Protein AF-A0A1G0H6U9-F1 (afdb_monomer_lite)

Radius of gyrati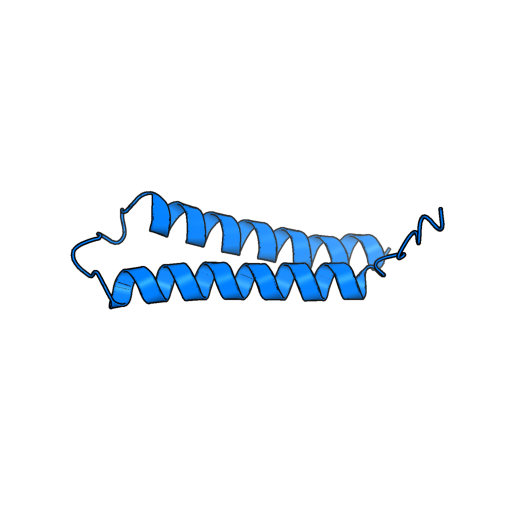on: 15.81 Å; chains: 1; bounding box: 32×34×41 Å

Foldseek 3Di:
DDPPPPPCDLVNVLVVLLVQLVVLLVVLVVCCVVCVVCDCPNPSSVVSNVSSVVSNVVSVVSCVVVVD

Structure (mmCIF, N/CA/C/O backbone):
data_AF-A0A1G0H6U9-F1
#
_entry.id   AF-A0A1G0H6U9-F1
#
loop_
_atom_site.group_PDB
_atom_site.id
_atom_site.type_symbol
_atom_site.label_atom_id
_atom_site.label_alt_id
_atom_site.label_comp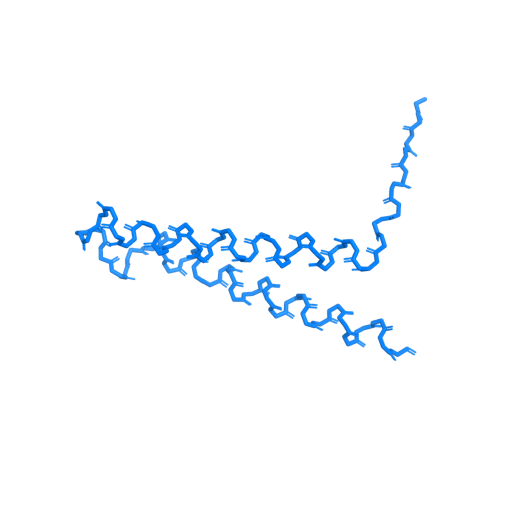_id
_atom_site.label_asym_id
_atom_site.label_entity_id
_atom_site.label_seq_id
_atom_site.pdbx_PDB_ins_code
_atom_site.Cartn_x
_atom_site.Cartn_y
_atom_site.Cartn_z
_atom_site.occupancy
_atom_site.B_iso_or_equiv
_atom_site.auth_seq_id
_atom_site.auth_comp_id
_atom_site.auth_asym_id
_atom_site.auth_atom_id
_atom_site.pdbx_PDB_model_num
ATOM 1 N N . MET A 1 1 ? 15.620 27.877 -16.774 1.00 38.38 1 MET A N 1
ATOM 2 C CA . MET A 1 1 ? 14.876 27.034 -15.819 1.00 38.38 1 MET A CA 1
ATOM 3 C C . MET A 1 1 ? 15.125 25.597 -16.236 1.00 38.38 1 MET A C 1
ATOM 5 O O . MET A 1 1 ? 14.700 25.229 -17.321 1.00 38.38 1 MET A O 1
ATOM 9 N N . ILE A 1 2 ? 15.929 24.846 -15.482 1.00 36.50 2 ILE A N 1
ATOM 10 C CA . ILE A 1 2 ? 16.203 23.440 -15.799 1.00 36.50 2 ILE A CA 1
ATOM 11 C C . ILE A 1 2 ? 14.947 22.671 -15.386 1.00 36.50 2 ILE A C 1
ATOM 13 O O . ILE A 1 2 ? 14.720 22.454 -14.201 1.00 36.50 2 ILE A O 1
ATOM 17 N N . MET A 1 3 ? 14.085 22.350 -16.351 1.00 39.84 3 MET A N 1
ATOM 18 C CA . MET A 1 3 ? 13.114 21.273 -16.183 1.00 39.84 3 MET A CA 1
ATOM 19 C C . MET A 1 3 ? 13.924 19.984 -16.231 1.00 39.84 3 MET A C 1
ATOM 21 O O . MET A 1 3 ? 14.226 19.465 -17.302 1.00 39.84 3 MET A O 1
ATOM 25 N N . THR A 1 4 ? 14.372 19.518 -15.071 1.00 49.28 4 THR A N 1
ATOM 26 C CA . THR A 1 4 ? 14.887 18.162 -14.938 1.00 49.28 4 THR A CA 1
ATOM 27 C C . THR A 1 4 ? 13.686 17.247 -15.141 1.00 49.28 4 THR A C 1
ATOM 29 O O . THR A 1 4 ? 12.918 17.009 -14.213 1.00 49.28 4 THR A O 1
ATOM 32 N N . ASN A 1 5 ? 13.488 16.780 -16.375 1.00 49.84 5 ASN A N 1
ATOM 33 C CA . ASN A 1 5 ? 12.744 15.553 -16.621 1.00 49.84 5 ASN A CA 1
ATOM 34 C C . ASN A 1 5 ? 13.543 14.459 -15.919 1.00 49.84 5 ASN A C 1
ATOM 36 O O . ASN A 1 5 ? 14.484 13.905 -16.481 1.00 49.84 5 ASN A O 1
ATOM 40 N N . ILE A 1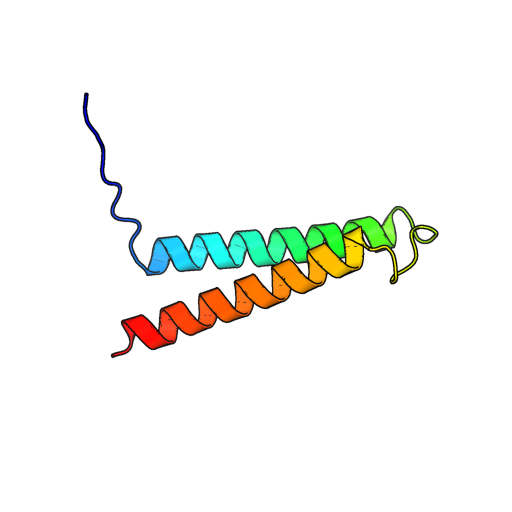 6 ? 13.250 14.238 -14.640 1.00 53.03 6 ILE A N 1
ATOM 41 C CA . ILE A 1 6 ? 13.706 13.044 -13.954 1.00 53.03 6 ILE A CA 1
ATOM 42 C C . ILE A 1 6 ? 12.927 11.938 -14.651 1.00 53.03 6 ILE A C 1
ATOM 44 O O . ILE A 1 6 ? 11.731 11.783 -14.415 1.00 53.03 6 ILE A O 1
ATOM 48 N N . GLU A 1 7 ? 13.567 11.251 -15.594 1.00 52.47 7 GLU A N 1
ATOM 49 C CA . GLU A 1 7 ? 13.071 9.968 -16.070 1.00 52.47 7 GLU A CA 1
ATOM 50 C C . GLU A 1 7 ? 13.015 9.068 -14.840 1.00 52.47 7 GLU A C 1
ATOM 52 O O . GLU A 1 7 ? 14.024 8.521 -14.391 1.00 52.47 7 GLU A O 1
ATOM 57 N N . ILE A 1 8 ? 11.837 8.992 -14.224 1.00 57.53 8 ILE A N 1
ATOM 58 C CA . ILE A 1 8 ? 11.573 7.999 -13.201 1.00 57.53 8 ILE A CA 1
ATOM 59 C C . ILE A 1 8 ? 11.630 6.682 -13.954 1.00 57.53 8 ILE A C 1
ATOM 61 O O . ILE A 1 8 ? 10.732 6.356 -14.730 1.00 57.53 8 ILE A O 1
ATOM 65 N N . THR A 1 9 ? 12.739 5.963 -13.785 1.00 68.00 9 THR A N 1
ATOM 66 C CA . THR A 1 9 ? 12.859 4.647 -14.395 1.00 68.00 9 THR A CA 1
ATOM 67 C C . THR A 1 9 ? 11.701 3.785 -13.889 1.00 68.00 9 THR A C 1
ATOM 69 O O . THR A 1 9 ? 11.274 3.952 -12.742 1.00 68.00 9 THR A O 1
ATOM 72 N N . PRO A 1 10 ? 11.188 2.852 -14.697 1.00 67.56 10 PRO A N 1
ATOM 73 C CA . PRO A 1 10 ? 10.055 2.005 -14.319 1.00 67.56 10 PRO A CA 1
ATOM 74 C C . PRO A 1 10 ? 10.214 1.344 -12.951 1.00 67.56 10 PRO A C 1
ATOM 76 O O . PRO A 1 10 ? 9.283 1.271 -12.154 1.00 67.56 10 PRO A O 1
ATOM 79 N N . ARG A 1 11 ? 11.453 0.945 -12.655 1.00 74.94 11 ARG A N 1
ATOM 80 C CA . ARG A 1 11 ? 11.866 0.388 -11.374 1.00 74.94 11 ARG A CA 1
ATOM 81 C C . ARG A 1 11 ? 11.705 1.376 -10.218 1.00 74.94 11 ARG A C 1
ATOM 83 O O . ARG A 1 11 ? 11.188 0.998 -9.177 1.00 74.94 11 ARG A O 1
ATOM 90 N N . THR A 1 12 ? 12.112 2.630 -10.402 1.00 80.12 12 THR A N 1
ATOM 91 C CA . THR A 1 12 ? 11.940 3.690 -9.398 1.00 80.12 12 THR A CA 1
ATOM 92 C C . THR A 1 12 ? 10.457 3.983 -9.158 1.00 80.12 12 THR A C 1
ATOM 94 O O . THR A 1 12 ? 10.039 4.077 -8.010 1.00 80.12 12 THR A O 1
ATOM 97 N N . ALA A 1 13 ? 9.642 4.044 -10.218 1.00 81.31 13 ALA A N 1
ATOM 98 C CA . ALA A 1 13 ? 8.195 4.248 -10.090 1.00 81.31 13 ALA A CA 1
ATOM 99 C C . ALA A 1 13 ? 7.533 3.102 -9.312 1.00 81.31 13 ALA A C 1
ATOM 101 O O . ALA A 1 13 ? 6.717 3.336 -8.422 1.00 81.31 13 ALA A O 1
ATOM 102 N N . LYS A 1 14 ? 7.925 1.862 -9.615 1.00 85.12 14 LYS A N 1
ATOM 103 C CA . LYS A 1 14 ? 7.468 0.672 -8.900 1.00 85.12 14 LYS A CA 1
ATOM 104 C C . LYS A 1 14 ? 7.828 0.723 -7.416 1.00 85.12 14 LYS A C 1
ATOM 106 O O . LYS A 1 14 ? 6.957 0.549 -6.569 1.00 85.12 14 LYS A O 1
ATOM 111 N N . GLU A 1 15 ? 9.097 0.981 -7.102 1.00 87.56 15 GLU A N 1
ATOM 112 C CA . GLU A 1 15 ? 9.591 1.052 -5.722 1.00 87.56 15 GLU A CA 1
ATOM 113 C C . GLU A 1 15 ? 8.843 2.126 -4.911 1.00 87.56 15 GLU A C 1
ATOM 115 O O . GLU A 1 15 ? 8.482 1.891 -3.754 1.00 87.56 15 GLU A O 1
ATOM 120 N N . GLU A 1 16 ? 8.541 3.276 -5.522 1.00 89.00 16 GLU A N 1
ATOM 121 C CA . GLU A 1 16 ? 7.737 4.330 -4.898 1.00 89.00 16 GLU A CA 1
ATOM 122 C C . GLU A 1 16 ? 6.278 3.903 -4.675 1.00 89.00 16 GLU A C 1
ATOM 124 O O . GLU A 1 16 ? 5.747 4.084 -3.576 1.00 89.00 16 GLU A O 1
ATOM 129 N N . ILE A 1 17 ? 5.630 3.289 -5.669 1.00 89.88 17 ILE A N 1
ATOM 130 C CA . ILE A 1 17 ? 4.246 2.804 -5.555 1.00 89.88 17 ILE A CA 1
ATOM 131 C C . ILE A 1 17 ? 4.132 1.719 -4.474 1.00 89.88 17 ILE A C 1
ATOM 133 O O . ILE A 1 17 ? 3.228 1.787 -3.635 1.00 89.88 17 ILE A O 1
ATOM 137 N N . ASP A 1 18 ? 5.070 0.771 -4.432 1.00 89.56 18 ASP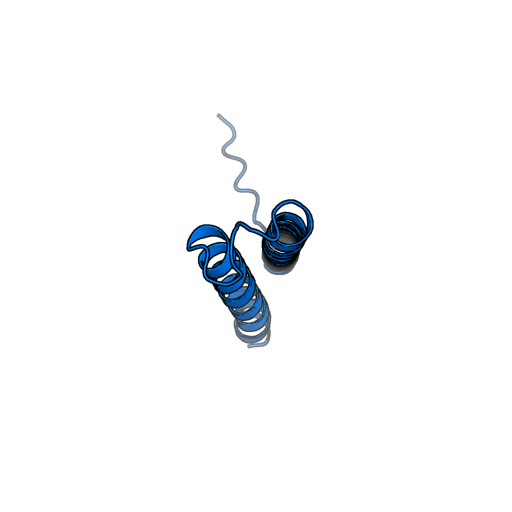 A N 1
ATOM 138 C CA . ASP A 1 18 ? 5.136 -0.268 -3.399 1.00 89.56 18 ASP A CA 1
ATOM 139 C C . ASP A 1 18 ? 5.304 0.334 -2.001 1.00 89.56 18 ASP A C 1
ATOM 141 O O . ASP A 1 18 ? 4.665 -0.106 -1.036 1.00 89.56 18 ASP A O 1
ATOM 145 N N . ALA A 1 19 ? 6.155 1.355 -1.869 1.00 91.75 19 ALA A N 1
ATOM 146 C CA . ALA A 1 19 ? 6.355 2.045 -0.603 1.00 91.75 19 ALA A CA 1
ATOM 147 C C . ALA A 1 19 ? 5.064 2.734 -0.132 1.00 91.75 19 ALA A C 1
ATOM 149 O O . ALA A 1 19 ? 4.684 2.588 1.034 1.00 91.75 19 ALA A O 1
ATOM 150 N N . ILE A 1 20 ? 4.353 3.424 -1.030 1.00 92.44 20 ILE A N 1
ATOM 151 C CA . ILE A 1 20 ? 3.086 4.097 -0.713 1.00 92.44 20 ILE A CA 1
ATOM 152 C C . ILE A 1 20 ? 2.003 3.070 -0.351 1.00 92.44 20 ILE A C 1
ATOM 154 O O . ILE A 1 20 ? 1.288 3.259 0.637 1.00 92.44 20 ILE A O 1
ATOM 158 N N . ALA A 1 21 ? 1.913 1.949 -1.075 1.00 92.75 21 ALA A N 1
ATOM 159 C CA . ALA A 1 21 ? 0.970 0.870 -0.775 1.00 92.75 21 ALA A CA 1
ATOM 160 C C . ALA A 1 21 ? 1.167 0.326 0.652 1.00 92.75 21 ALA A C 1
ATOM 162 O O . ALA A 1 21 ? 0.212 0.203 1.428 1.00 92.75 21 ALA A O 1
ATOM 163 N N . ARG A 1 22 ? 2.424 0.075 1.045 1.00 93.00 22 ARG A N 1
ATOM 164 C CA . ARG A 1 22 ? 2.775 -0.381 2.401 1.00 93.00 22 ARG A CA 1
ATOM 165 C C . ARG A 1 22 ? 2.449 0.661 3.466 1.00 93.00 22 ARG A C 1
ATOM 167 O O . ARG A 1 22 ? 1.942 0.300 4.528 1.00 93.00 22 ARG A O 1
ATOM 174 N N . GLN A 1 23 ? 2.710 1.939 3.197 1.00 93.88 23 GLN A N 1
ATOM 175 C CA . GLN A 1 23 ? 2.378 3.027 4.119 1.00 93.88 23 GLN A CA 1
ATOM 176 C C . GLN A 1 23 ? 0.865 3.145 4.337 1.00 93.88 23 GLN A C 1
ATOM 178 O O . GLN A 1 23 ? 0.427 3.259 5.481 1.00 93.88 23 GLN A O 1
ATOM 183 N N . ALA A 1 24 ? 0.059 3.050 3.276 1.00 90.50 24 ALA A N 1
ATOM 184 C CA . ALA A 1 24 ? -1.400 3.094 3.371 1.00 90.50 24 ALA A CA 1
ATOM 185 C C . ALA A 1 24 ? -1.959 1.916 4.193 1.00 90.50 24 ALA A C 1
ATOM 187 O O . ALA A 1 24 ? -2.770 2.123 5.100 1.00 90.50 24 ALA A O 1
ATOM 188 N N . ALA A 1 25 ? -1.470 0.694 3.952 1.00 91.00 25 ALA A N 1
ATOM 189 C CA . ALA A 1 25 ? -1.848 -0.489 4.731 1.00 91.00 25 ALA A CA 1
ATOM 190 C C . ALA A 1 25 ? -1.418 -0.382 6.207 1.00 91.00 25 ALA A C 1
ATOM 192 O O . ALA A 1 25 ? -2.184 -0.715 7.119 1.00 91.00 25 ALA A O 1
ATOM 193 N N . GLY A 1 26 ? -0.206 0.124 6.450 1.00 91.62 26 GLY A N 1
ATOM 194 C CA . GLY A 1 26 ? 0.316 0.384 7.789 1.00 91.62 26 GLY A CA 1
ATOM 195 C C . GLY A 1 26 ? -0.517 1.418 8.544 1.00 91.62 26 GLY A C 1
ATOM 196 O O . GLY A 1 26 ? -0.856 1.197 9.705 1.00 91.62 26 GLY A O 1
ATOM 197 N N . LEU A 1 27 ? -0.927 2.501 7.878 1.00 90.69 27 LEU A N 1
ATOM 198 C CA . LEU A 1 27 ? -1.793 3.525 8.462 1.00 90.69 27 LEU A CA 1
ATOM 199 C C . LEU A 1 27 ? -3.190 2.976 8.771 1.00 90.69 27 LEU A C 1
ATOM 201 O O . LEU A 1 27 ? -3.704 3.222 9.860 1.00 90.69 27 LEU A O 1
ATOM 205 N N . ALA A 1 28 ? -3.783 2.194 7.863 1.00 87.56 28 ALA A N 1
ATOM 206 C CA . ALA A 1 28 ? -5.068 1.538 8.105 1.00 87.56 28 ALA A CA 1
ATOM 207 C C . ALA A 1 28 ? -5.007 0.631 9.344 1.00 87.56 28 ALA A C 1
ATOM 209 O O . ALA A 1 28 ? -5.873 0.702 10.214 1.00 87.56 28 ALA A O 1
ATOM 210 N N . THR A 1 29 ? -3.947 -0.173 9.455 1.00 88.38 29 THR A N 1
ATOM 211 C CA . THR A 1 29 ? -3.711 -1.064 10.600 1.00 88.38 29 THR A CA 1
ATOM 212 C C . THR A 1 29 ? -3.480 -0.271 11.886 1.00 88.38 29 THR A C 1
ATOM 214 O O . THR A 1 29 ? -4.069 -0.571 12.922 1.00 88.38 29 THR A O 1
ATOM 217 N N . GLY A 1 30 ? -2.661 0.781 11.821 1.00 87.94 30 GLY A N 1
ATOM 218 C CA . GLY A 1 30 ? -2.408 1.679 12.943 1.00 87.94 30 GLY A CA 1
ATOM 219 C C . GLY A 1 30 ? -3.695 2.313 13.461 1.00 87.94 30 GLY A C 1
ATOM 220 O O . GLY A 1 30 ? -3.949 2.264 14.661 1.00 87.94 30 GLY A O 1
ATOM 221 N N . LEU A 1 31 ? -4.547 2.818 12.565 1.00 85.19 31 LEU A N 1
ATOM 222 C CA . LEU A 1 31 ? -5.849 3.395 12.905 1.00 85.19 31 LEU A CA 1
ATOM 223 C C . LEU A 1 31 ? -6.786 2.381 13.572 1.00 85.19 31 LEU A C 1
ATOM 225 O O . LEU A 1 31 ? -7.405 2.719 14.580 1.00 85.19 31 LEU A O 1
ATOM 229 N N . GLN A 1 32 ? -6.840 1.140 13.072 1.00 82.25 32 GLN A N 1
ATOM 230 C CA . GLN A 1 32 ? -7.603 0.057 13.712 1.00 82.25 32 GLN A CA 1
ATOM 231 C C . GLN A 1 32 ? -7.116 -0.222 15.144 1.00 82.25 32 GLN A C 1
ATOM 233 O O . GLN A 1 32 ? -7.924 -0.515 16.024 1.00 82.25 32 GLN A O 1
ATOM 238 N N . ASN A 1 33 ? -5.806 -0.114 15.383 1.00 83.50 33 ASN A N 1
ATOM 239 C CA . ASN A 1 33 ? -5.197 -0.409 16.680 1.00 83.50 33 ASN A CA 1
ATOM 240 C C . ASN A 1 33 ? -5.347 0.736 17.694 1.00 83.50 33 ASN A C 1
ATOM 242 O O . ASN A 1 33 ? -5.587 0.472 18.870 1.00 83.50 33 ASN A O 1
ATOM 246 N N . VAL A 1 34 ? -5.200 1.999 17.270 1.00 80.00 34 VAL A N 1
ATOM 247 C CA . VAL A 1 34 ? -5.276 3.165 18.179 1.00 80.00 34 VAL A CA 1
ATOM 248 C C . VAL A 1 34 ? -6.706 3.595 18.478 1.00 80.00 34 VAL A C 1
ATOM 250 O O . VAL A 1 34 ? -6.971 4.176 19.528 1.00 80.00 34 VAL A O 1
ATOM 253 N N . ALA A 1 35 ? -7.635 3.304 17.571 1.00 70.62 35 ALA A N 1
ATOM 254 C CA . ALA A 1 35 ? -9.042 3.601 17.744 1.00 70.62 35 ALA A CA 1
ATOM 255 C C . ALA A 1 35 ? -9.878 2.362 17.400 1.00 70.62 35 ALA A C 1
ATOM 257 O O . ALA A 1 35 ? -10.537 2.346 16.366 1.00 70.62 35 ALA A O 1
ATOM 258 N N . PRO A 1 36 ? -9.946 1.349 18.285 1.00 63.81 36 PRO A N 1
ATOM 259 C CA . PRO A 1 36 ? -10.800 0.177 18.068 1.00 63.81 36 PRO A CA 1
ATOM 260 C C . PRO A 1 36 ? -12.281 0.548 17.870 1.00 63.81 36 PRO A C 1
ATOM 262 O O . PRO A 1 36 ? -13.032 -0.173 17.216 1.00 63.81 36 PRO A O 1
ATOM 265 N N . ALA A 1 37 ? -12.697 1.694 18.430 1.00 61.56 37 ALA A N 1
ATOM 266 C CA . ALA A 1 37 ? -14.029 2.274 18.266 1.00 61.56 37 ALA A CA 1
ATOM 267 C C . ALA A 1 37 ? -14.241 2.959 16.900 1.00 61.56 37 ALA A C 1
ATOM 269 O O . ALA A 1 37 ? -15.383 3.075 16.453 1.00 61.56 37 ALA A O 1
ATOM 270 N N . ALA A 1 38 ? -13.168 3.368 16.207 1.00 60.31 38 ALA A N 1
ATOM 271 C CA . ALA A 1 38 ? -13.213 3.616 14.771 1.00 60.31 38 ALA A CA 1
ATOM 272 C C . ALA A 1 38 ? -13.293 2.239 14.106 1.00 60.31 38 ALA A C 1
ATOM 274 O O . ALA A 1 38 ? -12.289 1.622 13.766 1.00 60.31 38 ALA A O 1
ATOM 275 N N . ASN A 1 39 ? -14.525 1.734 14.040 1.00 62.62 39 ASN A N 1
ATOM 276 C CA . ASN A 1 39 ? -14.902 0.423 13.527 1.00 62.62 39 ASN A CA 1
ATOM 277 C C . ASN A 1 39 ? -14.071 0.051 12.281 1.00 62.62 39 ASN A C 1
ATOM 279 O O . ASN A 1 39 ? -13.740 0.915 11.475 1.00 62.62 39 ASN A O 1
ATOM 283 N N . LYS A 1 40 ? -13.795 -1.237 12.059 1.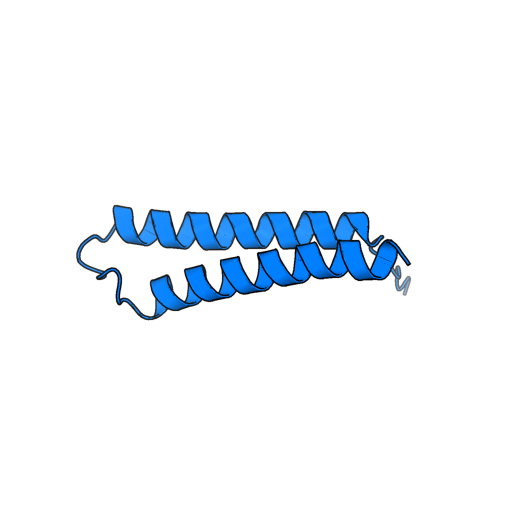00 61.06 40 LYS A N 1
ATOM 284 C CA . LYS A 1 40 ? -13.254 -1.752 10.785 1.00 61.06 40 LYS A CA 1
ATOM 285 C C . LYS A 1 40 ? -14.060 -1.291 9.555 1.00 61.06 40 LYS A C 1
ATOM 287 O O . LYS A 1 40 ? -13.536 -1.298 8.450 1.00 61.06 40 LYS A O 1
ATOM 292 N N . SER A 1 41 ? -15.310 -0.861 9.750 1.00 66.06 41 SER A N 1
ATOM 293 C CA . SER A 1 41 ? -16.167 -0.214 8.748 1.00 66.06 41 SER A CA 1
ATOM 294 C C . SER A 1 41 ? -15.990 1.308 8.627 1.00 66.06 41 SER A C 1
ATOM 296 O O . SER A 1 41 ? -16.775 1.956 7.937 1.00 66.06 41 SER A O 1
ATOM 298 N N . SER A 1 42 ? -15.037 1.909 9.341 1.00 82.31 42 SER A N 1
ATOM 299 C CA . SER A 1 42 ? -14.709 3.326 9.227 1.00 82.31 42 SER A CA 1
ATOM 300 C C . SER A 1 42 ? -14.295 3.584 7.793 1.00 82.31 42 SER A C 1
ATOM 302 O O . SER A 1 42 ? -13.342 2.976 7.298 1.00 82.31 42 SER A O 1
ATOM 304 N N . THR A 1 43 ? -15.014 4.484 7.129 1.00 85.88 43 THR A N 1
ATOM 305 C CA . THR A 1 43 ? -14.815 4.813 5.718 1.00 85.88 43 THR A CA 1
ATOM 306 C C . THR A 1 43 ? -13.344 5.098 5.411 1.00 85.88 43 THR A C 1
ATOM 308 O O . THR A 1 43 ? -12.823 4.628 4.407 1.00 85.88 43 THR A O 1
ATOM 311 N N . SER A 1 44 ? -12.635 5.778 6.318 1.00 84.69 44 SER A N 1
ATOM 312 C CA . SER A 1 44 ? -11.207 6.074 6.170 1.00 84.69 44 SER A CA 1
ATOM 313 C C . SER A 1 44 ? -10.328 4.821 6.160 1.00 84.69 44 SER A C 1
ATOM 315 O O . SER A 1 44 ? -9.398 4.737 5.367 1.00 84.69 44 SER A O 1
ATOM 317 N N . ILE A 1 45 ? -10.615 3.836 7.015 1.00 86.38 45 ILE A N 1
ATOM 318 C CA . ILE A 1 45 ? -9.854 2.578 7.083 1.00 86.38 45 ILE A CA 1
ATOM 319 C C . ILE A 1 45 ? -10.119 1.749 5.826 1.00 86.38 45 ILE A C 1
ATOM 321 O O . ILE A 1 45 ? -9.180 1.244 5.215 1.00 86.38 45 ILE A O 1
ATOM 325 N N . VAL A 1 46 ? -11.384 1.671 5.405 1.00 88.75 46 VAL A N 1
ATOM 326 C CA . VAL A 1 46 ? -11.785 0.984 4.170 1.00 88.75 46 VAL A CA 1
ATOM 327 C C . VAL A 1 46 ? -11.102 1.613 2.954 1.00 88.75 46 VAL A C 1
ATOM 329 O O . VAL A 1 46 ? -10.534 0.892 2.138 1.00 88.75 46 VAL A O 1
ATOM 332 N N . TYR A 1 47 ? -11.081 2.944 2.855 1.00 91.25 47 TYR A N 1
ATOM 333 C CA . TYR A 1 47 ? -10.403 3.642 1.762 1.00 91.25 47 TYR A CA 1
ATOM 334 C C . TYR A 1 47 ? -8.894 3.443 1.776 1.00 91.25 47 TYR A C 1
ATOM 336 O O . TYR A 1 47 ? -8.322 3.179 0.725 1.00 91.25 47 TYR A O 1
ATOM 344 N N . LEU A 1 48 ? -8.243 3.509 2.938 1.00 90.69 48 LEU A N 1
ATOM 345 C CA . LEU A 1 48 ? -6.803 3.264 3.021 1.00 90.69 48 LEU A CA 1
ATOM 346 C C . LEU A 1 48 ? -6.440 1.836 2.593 1.00 90.69 48 LEU A C 1
ATOM 348 O O . LEU A 1 48 ? -5.453 1.654 1.884 1.00 90.69 48 LEU A O 1
ATOM 352 N N . MET A 1 49 ? -7.248 0.835 2.960 1.00 90.38 49 MET A N 1
ATOM 353 C CA . MET A 1 49 ? -7.034 -0.545 2.507 1.00 90.38 49 MET A CA 1
ATOM 354 C C . MET A 1 49 ? -7.290 -0.710 1.004 1.00 90.38 49 MET A C 1
ATOM 356 O O . MET A 1 49 ? -6.491 -1.351 0.327 1.00 90.38 49 MET A O 1
ATOM 360 N N . ALA A 1 50 ? -8.352 -0.102 0.467 1.00 92.88 50 ALA A N 1
ATOM 361 C CA . ALA A 1 50 ? -8.646 -0.140 -0.966 1.00 92.88 50 ALA A CA 1
ATOM 362 C C . ALA A 1 50 ? -7.545 0.541 -1.797 1.00 92.88 50 ALA A C 1
ATOM 364 O O . ALA A 1 50 ? -7.117 -0.000 -2.813 1.00 92.88 50 ALA A O 1
ATOM 365 N N . ILE A 1 51 ? -7.038 1.691 -1.339 1.00 93.56 51 ILE A N 1
ATOM 366 C CA 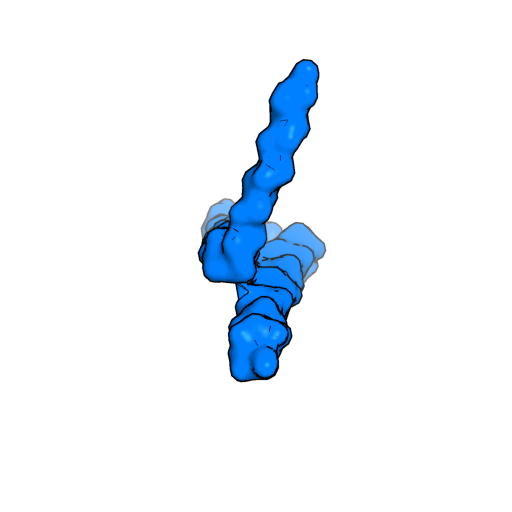. ILE A 1 51 ? -5.916 2.395 -1.973 1.00 93.56 51 ILE A CA 1
ATOM 367 C C . ILE A 1 51 ? -4.655 1.533 -1.931 1.00 93.56 51 ILE A C 1
ATOM 369 O O . ILE A 1 51 ? -3.996 1.382 -2.955 1.00 93.56 51 ILE A O 1
ATOM 373 N N . ALA A 1 52 ? -4.331 0.935 -0.780 1.00 93.44 52 ALA A N 1
ATOM 374 C CA . ALA A 1 52 ? -3.171 0.056 -0.662 1.00 93.44 52 ALA A CA 1
ATOM 375 C C . ALA A 1 52 ? -3.239 -1.112 -1.658 1.00 93.44 52 ALA A C 1
ATOM 377 O O . ALA A 1 52 ? -2.244 -1.424 -2.308 1.00 93.44 52 ALA A O 1
ATOM 378 N N . GLN A 1 53 ? -4.419 -1.717 -1.814 1.00 94.31 53 GLN A N 1
ATOM 379 C CA . GLN A 1 53 ? -4.627 -2.813 -2.755 1.00 94.31 53 GLN A CA 1
ATOM 380 C C . GLN A 1 53 ? -4.522 -2.357 -4.213 1.00 94.31 53 GLN A C 1
ATOM 382 O O . GLN A 1 53 ? -3.822 -2.993 -4.995 1.00 94.31 53 GLN A O 1
ATOM 387 N N . GLN A 1 54 ? -5.151 -1.234 -4.569 1.00 95.75 54 GLN A N 1
ATOM 388 C CA . GLN A 1 54 ? -5.077 -0.687 -5.923 1.00 95.75 54 GLN A CA 1
ATOM 389 C C . GLN A 1 54 ? -3.633 -0.347 -6.313 1.00 95.75 54 GLN A C 1
ATOM 391 O O . GLN A 1 54 ? -3.216 -0.656 -7.424 1.00 95.75 54 GLN A O 1
ATOM 396 N N . LEU A 1 55 ? -2.863 0.254 -5.400 1.00 93.06 55 LEU A N 1
ATOM 397 C CA . LEU A 1 55 ? -1.458 0.587 -5.636 1.00 93.06 55 LEU A CA 1
ATOM 398 C C . LEU A 1 55 ? -0.591 -0.665 -5.804 1.00 93.06 55 LEU A C 1
ATOM 400 O O . LEU A 1 55 ? 0.256 -0.686 -6.691 1.00 93.06 55 LEU A O 1
ATOM 404 N N . ALA A 1 56 ? -0.827 -1.716 -5.013 1.00 89.81 56 ALA A N 1
ATOM 405 C CA . ALA A 1 56 ? -0.127 -2.989 -5.182 1.00 89.81 56 ALA A CA 1
ATOM 406 C C . ALA A 1 56 ? -0.400 -3.605 -6.566 1.00 89.81 56 ALA A C 1
ATOM 408 O O . ALA A 1 56 ? 0.538 -3.980 -7.262 1.00 89.81 56 ALA A O 1
ATOM 409 N N . THR A 1 57 ? -1.659 -3.612 -7.018 1.00 92.12 57 THR A N 1
ATOM 410 C CA . THR A 1 57 ? -2.009 -4.077 -8.370 1.00 92.12 57 THR A CA 1
ATOM 411 C C . THR A 1 57 ? -1.359 -3.221 -9.457 1.00 92.12 57 THR A C 1
ATOM 413 O O . THR A 1 57 ? -0.826 -3.760 -10.421 1.00 92.12 57 THR A O 1
ATOM 416 N N . THR A 1 58 ? -1.344 -1.893 -9.309 1.00 89.31 58 THR A N 1
ATOM 417 C CA . THR A 1 58 ? -0.653 -1.011 -10.264 1.00 89.31 58 THR A CA 1
ATOM 418 C C . THR A 1 58 ? 0.849 -1.306 -10.314 1.00 89.31 58 THR A C 1
ATOM 420 O O . THR A 1 58 ? 1.434 -1.295 -11.392 1.00 89.31 58 THR A O 1
ATOM 423 N N . SER A 1 59 ? 1.482 -1.593 -9.173 1.00 87.75 59 SER A N 1
ATOM 424 C CA . SER A 1 59 ? 2.896 -1.986 -9.120 1.00 87.75 59 SER A CA 1
ATOM 425 C C . SER A 1 59 ? 3.166 -3.294 -9.868 1.00 87.75 59 SER A C 1
ATOM 427 O O . SER A 1 59 ? 4.161 -3.393 -10.584 1.00 87.75 59 SER A O 1
ATOM 429 N N . GLU A 1 60 ? 2.289 -4.289 -9.740 1.00 87.81 60 GLU A N 1
ATOM 430 C CA . GLU A 1 60 ? 2.388 -5.555 -10.482 1.00 87.81 60 GLU A CA 1
ATOM 431 C C . GLU A 1 60 ? 2.217 -5.337 -11.993 1.00 87.81 60 GLU A C 1
ATOM 433 O O . GLU A 1 60 ? 3.009 -5.843 -12.782 1.00 87.81 60 GLU A O 1
ATOM 438 N N . GLN A 1 61 ? 1.262 -4.499 -12.405 1.00 87.69 61 GLN A N 1
ATOM 439 C CA . GLN A 1 61 ? 1.037 -4.167 -13.819 1.00 87.69 61 GLN A CA 1
ATOM 440 C C . GLN A 1 61 ? 2.212 -3.423 -14.463 1.00 87.69 61 GLN A C 1
ATOM 442 O O . GLN A 1 61 ? 2.425 -3.531 -15.670 1.00 87.69 61 GLN A O 1
ATOM 447 N N . ILE A 1 62 ? 2.990 -2.673 -13.676 1.00 83.62 62 ILE A N 1
ATOM 448 C CA . ILE A 1 62 ? 4.241 -2.083 -14.159 1.00 83.62 62 ILE A CA 1
ATOM 449 C C . ILE A 1 62 ? 5.225 -3.195 -14.545 1.00 83.62 62 ILE A C 1
ATOM 451 O O . ILE A 1 62 ? 5.849 -3.089 -15.595 1.00 83.62 62 ILE A O 1
ATOM 455 N N . ASP A 1 63 ? 5.338 -4.282 -13.776 1.00 76.94 63 ASP A N 1
ATOM 456 C CA . ASP A 1 63 ? 6.226 -5.391 -14.162 1.00 76.94 63 ASP A CA 1
ATOM 457 C C . ASP A 1 63 ? 5.780 -6.039 -15.473 1.00 76.94 63 ASP A C 1
ATOM 459 O O . ASP A 1 63 ? 6.621 -6.321 -16.322 1.00 76.94 63 ASP A O 1
ATOM 463 N N . GLU A 1 64 ? 4.471 -6.239 -15.657 1.00 77.31 64 GLU A N 1
ATOM 464 C CA . GLU A 1 64 ? 3.911 -6.820 -16.885 1.00 77.31 64 GLU A CA 1
ATOM 465 C C . GLU A 1 64 ? 4.189 -5.941 -18.110 1.00 77.31 64 GLU A C 1
ATOM 467 O O . GLU A 1 64 ? 4.630 -6.444 -19.139 1.00 77.31 64 GLU A O 1
ATOM 472 N N . PHE A 1 65 ? 4.003 -4.623 -17.993 1.00 75.06 65 PHE A N 1
ATOM 473 C CA . PHE A 1 65 ? 4.204 -3.690 -19.105 1.00 75.06 65 PHE A CA 1
ATOM 474 C C . PHE A 1 65 ? 5.670 -3.565 -19.550 1.00 75.06 65 PHE A C 1
ATOM 476 O O . PHE A 1 65 ? 5.928 -3.313 -20.722 1.00 75.06 65 PHE A O 1
ATOM 483 N N . TYR A 1 66 ? 6.633 -3.711 -18.633 1.00 67.81 66 TYR A N 1
ATOM 484 C CA . TYR A 1 66 ? 8.066 -3.610 -18.949 1.00 67.81 66 TYR A CA 1
ATOM 485 C C . TYR A 1 66 ? 8.753 -4.969 -19.171 1.00 67.81 66 TYR A C 1
ATOM 487 O O . TYR A 1 66 ? 9.961 -5.001 -19.417 1.00 67.81 66 TYR A O 1
ATOM 495 N N . ALA A 1 67 ? 8.018 -6.081 -19.058 1.00 60.62 67 ALA A N 1
ATOM 496 C CA . ALA A 1 67 ? 8.499 -7.421 -19.395 1.00 60.62 67 ALA A CA 1
ATOM 497 C C . ALA A 1 67 ? 8.269 -7.804 -20.875 1.00 60.62 67 ALA A C 1
ATOM 499 O O . ALA A 1 67 ? 8.863 -8.787 -21.327 1.00 60.62 67 ALA A O 1
ATOM 500 N N . GLU A 1 68 ? 7.440 -7.044 -21.605 1.00 49.94 68 GLU A N 1
ATOM 501 C CA . GLU A 1 68 ? 7.259 -7.100 -23.071 1.00 49.94 68 GLU A CA 1
ATOM 502 C C . GLU A 1 68 ? 8.268 -6.212 -23.822 1.00 49.94 68 GLU A C 1
ATOM 504 O O . GLU A 1 68 ? 8.700 -6.631 -24.923 1.00 49.94 68 GLU A O 1
#

Sequence (68 aa):
MIMTNIEITPRTAKEEIDAIARQAAGLATGLQNVAPAANKSSTSIVYLMAIAQQLATTSEQIDEFYAE

pLDDT: mean 78.64, std 15.71, range [36.5, 95.75]

Secondary structure (DSSP, 8-state):
---------HHHHHHHHHHHHHHHHHHHHHHHHH-TTS-TT-HHHHHHHHHHHHHHHHHHHHHHHHH-